Protein AF-A0A937VDJ0-F1 (afdb_monomer_lite)

pLDDT: mean 88.76, std 7.18, range [51.09, 95.56]

Secondary structure (DSSP, 8-state):
--HHHHHHHHHHHHHHHHHHHHTSHHHHHHHHHHHHHHHHTS--TT-S--SS-BTTBPPPSSHHHHHHHHHHHHHHHHHHHHHHHHTTHHHHHHHTSHHHHHHTSS--HHHHHHHHH-

Sequence (118 aa):
MDIRLNLHTIYHLVRADFLERVRRYSFLITIGVTVFAAYSFVPPADALYATMDLGGYRGVYNSAWIGATVALVTTLFLALAGFYLVKNAVERDLQTGVGQIIATTPLRKPLYTLGKAL

Foldseek 3Di:
DPPVVLVVVLVVLLVVLVVVLCPDPLNVVLLVVLQVQLVVQQDDPPDPDHSDDDPNDDDDPDPVSSVVSSVVSSVVSCVVSVCVSLVCSPVVCVVVVVVVVVVPDPDDPVSNVSSSVD

Radius of gyration: 20.75 Å; chains: 1; bounding box: 40×27×66 Å

Structure (mmCIF, N/CA/C/O backbone):
data_AF-A0A937VDJ0-F1
#
_entry.id   AF-A0A937VDJ0-F1
#
loop_
_atom_site.group_PDB
_atom_site.id
_atom_site.type_symbol
_atom_site.label_atom_id
_atom_site.label_alt_id
_atom_site.label_comp_id
_atom_site.label_asym_id
_atom_site.label_entity_id
_atom_site.label_seq_id
_atom_site.pdbx_PDB_ins_code
_atom_site.Cartn_x
_atom_site.Cartn_y
_atom_site.Cartn_z
_atom_site.occupancy
_atom_site.B_iso_or_equiv
_atom_site.auth_seq_id
_atom_site.auth_comp_id
_atom_site.auth_asym_id
_atom_site.auth_atom_id
_atom_site.pdbx_PDB_model_num
ATOM 1 N N . MET A 1 1 ? -0.733 -2.292 36.160 1.00 51.09 1 MET A N 1
ATOM 2 C CA . MET A 1 1 ? -0.824 -3.672 35.643 1.00 51.09 1 MET A CA 1
ATOM 3 C C . MET A 1 1 ? -0.864 -3.708 34.104 1.00 51.09 1 MET A C 1
ATOM 5 O O . MET A 1 1 ? -1.142 -4.755 33.542 1.00 51.09 1 MET A O 1
ATOM 9 N N . ASP A 1 2 ? -0.542 -2.622 33.374 1.00 61.56 2 ASP A N 1
ATOM 10 C CA . ASP A 1 2 ? -1.319 -2.393 32.135 1.00 61.56 2 ASP A CA 1
ATOM 11 C C . ASP A 1 2 ? -0.536 -2.217 30.826 1.00 61.56 2 ASP A C 1
ATOM 13 O O . ASP A 1 2 ? -1.120 -2.365 29.760 1.00 61.56 2 ASP A O 1
ATOM 17 N N . ILE A 1 3 ? 0.777 -1.962 30.833 1.00 60.62 3 ILE A N 1
ATOM 18 C CA . ILE A 1 3 ? 1.514 -1.731 29.568 1.00 60.62 3 ILE A CA 1
ATOM 19 C C . ILE A 1 3 ? 1.682 -3.029 28.764 1.00 60.62 3 ILE A C 1
ATOM 21 O O . ILE A 1 3 ? 1.479 -3.040 27.550 1.00 60.62 3 ILE A O 1
ATOM 25 N N . ARG A 1 4 ? 2.007 -4.144 29.434 1.00 62.00 4 ARG A N 1
ATOM 26 C CA . ARG A 1 4 ? 2.161 -5.448 28.765 1.00 62.00 4 ARG A CA 1
ATOM 27 C C . ARG A 1 4 ? 0.830 -5.999 28.247 1.00 62.00 4 ARG A C 1
ATOM 29 O O . ARG A 1 4 ? 0.809 -6.546 27.148 1.00 62.00 4 ARG A O 1
ATOM 36 N N . LEU A 1 5 ? -0.267 -5.799 28.987 1.00 62.56 5 LEU A N 1
ATOM 37 C CA . LEU A 1 5 ? -1.615 -6.144 28.519 1.00 62.56 5 LEU A CA 1
ATOM 38 C C . LEU A 1 5 ? -1.995 -5.323 27.279 1.00 62.56 5 LEU A C 1
ATOM 40 O O . LEU A 1 5 ? -2.488 -5.882 26.304 1.00 62.56 5 LEU A O 1
ATOM 44 N N . ASN A 1 6 ? -1.699 -4.020 27.275 1.00 76.50 6 ASN A N 1
ATOM 45 C CA . ASN A 1 6 ? -2.002 -3.151 26.138 1.00 76.50 6 ASN A CA 1
ATOM 46 C C . ASN A 1 6 ? -1.258 -3.565 24.862 1.00 76.50 6 ASN A C 1
ATOM 48 O O . ASN A 1 6 ? -1.859 -3.556 23.791 1.00 76.50 6 ASN A O 1
ATOM 52 N N . LEU A 1 7 ? 0.016 -3.966 24.957 1.00 83.88 7 LEU A N 1
ATOM 53 C CA . LEU A 1 7 ? 0.789 -4.389 23.784 1.00 83.88 7 LEU A CA 1
ATOM 54 C C . LEU A 1 7 ? 0.259 -5.699 23.187 1.00 83.88 7 LEU A C 1
ATOM 56 O O . LEU A 1 7 ? 0.159 -5.826 21.969 1.00 83.88 7 LEU A O 1
ATOM 60 N N . HIS A 1 8 ? -0.126 -6.647 24.043 1.00 87.75 8 HIS A N 1
ATOM 61 C CA . HIS A 1 8 ? -0.751 -7.895 23.616 1.00 87.75 8 HIS A CA 1
ATOM 62 C C . HIS A 1 8 ? -2.09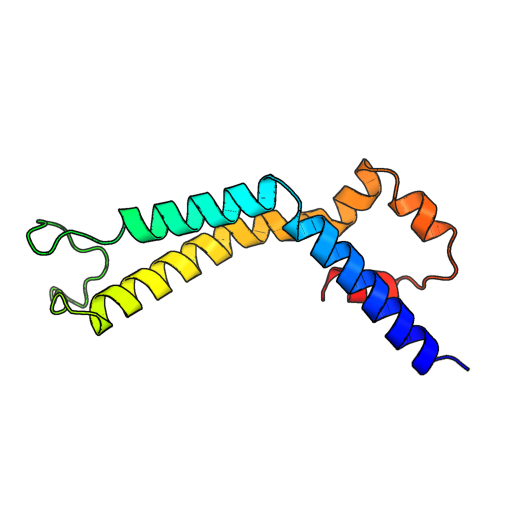2 -7.638 22.910 1.00 87.75 8 HIS A C 1
ATOM 64 O O . HIS A 1 8 ? -2.319 -8.139 21.809 1.00 87.75 8 HIS A O 1
ATOM 70 N N . THR A 1 9 ? -2.945 -6.789 23.489 1.00 86.88 9 THR A N 1
ATOM 71 C CA . THR A 1 9 ? -4.230 -6.406 22.888 1.00 86.88 9 THR A CA 1
ATOM 72 C C . THR A 1 9 ? -4.045 -5.690 21.550 1.00 86.88 9 THR A C 1
ATOM 74 O O . THR A 1 9 ? -4.721 -6.043 20.586 1.00 86.88 9 THR A O 1
ATOM 77 N N . ILE A 1 10 ? -3.109 -4.735 21.450 1.00 89.06 10 ILE A N 1
ATOM 78 C CA . ILE A 1 10 ? -2.784 -4.063 20.179 1.00 89.06 10 ILE A CA 1
ATOM 79 C C . ILE A 1 10 ? -2.321 -5.086 19.145 1.00 89.06 10 ILE A C 1
ATOM 81 O O . ILE A 1 10 ? -2.817 -5.075 18.024 1.00 89.06 10 ILE A O 1
ATOM 85 N N . TYR A 1 11 ? -1.408 -5.988 19.510 1.00 91.44 11 TYR A N 1
ATOM 86 C CA . TYR A 1 11 ? -0.902 -7.001 18.587 1.00 91.44 11 TYR A CA 1
ATOM 87 C C . TYR A 1 11 ? -2.032 -7.863 18.014 1.00 91.44 11 TYR A C 1
ATOM 89 O O . TYR A 1 11 ? -2.099 -8.074 16.804 1.00 91.44 11 TYR A O 1
ATOM 97 N N . HIS A 1 12 ? -2.948 -8.330 18.864 1.00 91.00 12 HIS A N 1
ATOM 98 C CA . HIS A 1 12 ? -4.085 -9.127 18.414 1.00 91.00 12 HIS A CA 1
ATOM 99 C C . HIS A 1 12 ? -5.074 -8.326 17.566 1.00 91.00 12 HIS A C 1
ATOM 101 O O . HIS A 1 12 ? -5.582 -8.868 16.585 1.00 91.00 12 HIS A O 1
ATOM 107 N N . LEU A 1 13 ? -5.299 -7.051 17.895 1.00 90.19 13 LEU A N 1
ATOM 108 C CA . LEU A 1 13 ? -6.151 -6.151 17.121 1.00 90.19 13 LEU A CA 1
ATOM 109 C C . LEU A 1 13 ? -5.575 -5.908 15.716 1.00 90.19 13 LEU A C 1
ATOM 111 O O . LEU A 1 13 ? -6.267 -6.143 14.728 1.00 90.19 13 LEU A O 1
ATOM 115 N N . VAL A 1 14 ? -4.292 -5.541 15.626 1.00 92.00 14 VAL A N 1
ATOM 116 C CA . VAL A 1 14 ? -3.576 -5.315 14.357 1.00 92.00 14 VAL A CA 1
ATOM 117 C C . VAL A 1 14 ? -3.532 -6.597 13.529 1.00 92.00 14 VAL A C 1
ATOM 119 O O . VAL A 1 14 ? -3.843 -6.596 12.341 1.00 92.00 14 VAL A O 1
ATOM 122 N N . ARG A 1 15 ? -3.202 -7.736 14.151 1.00 93.94 15 ARG A N 1
ATOM 123 C CA . ARG A 1 15 ? -3.159 -9.032 13.460 1.00 93.94 15 ARG A CA 1
ATOM 124 C C . ARG A 1 15 ? -4.527 -9.431 12.910 1.00 93.94 15 ARG A C 1
ATOM 126 O O . ARG A 1 15 ? -4.592 -9.980 11.810 1.00 93.94 15 ARG A O 1
ATOM 133 N N . ALA A 1 16 ? -5.600 -9.196 13.663 1.00 91.31 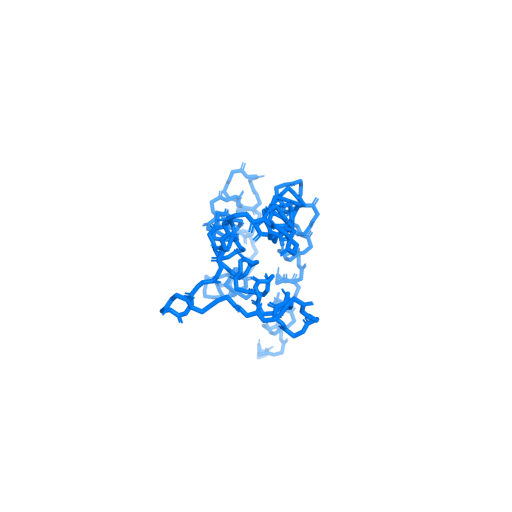16 ALA A N 1
ATOM 134 C CA . ALA A 1 16 ? -6.956 -9.479 13.210 1.00 91.31 16 ALA A CA 1
ATOM 135 C C . ALA A 1 16 ? -7.344 -8.585 12.024 1.00 91.31 16 ALA A C 1
ATOM 137 O O . ALA A 1 16 ? -7.763 -9.124 11.002 1.00 91.31 16 ALA A O 1
ATOM 138 N N . ASP A 1 17 ? -7.126 -7.267 12.114 1.00 90.38 17 ASP A N 1
ATOM 139 C CA . ASP A 1 17 ? -7.426 -6.331 11.018 1.00 90.38 17 ASP A CA 1
ATOM 140 C C . ASP A 1 17 ? -6.612 -6.661 9.758 1.00 90.38 17 ASP A C 1
ATOM 142 O O . ASP A 1 17 ? -7.166 -6.744 8.661 1.00 90.38 17 ASP A O 1
ATOM 146 N N . PHE A 1 18 ? -5.318 -6.963 9.913 1.00 91.50 18 PHE A N 1
ATOM 147 C CA . PHE A 1 18 ? -4.449 -7.378 8.813 1.00 91.50 18 PHE A CA 1
ATOM 148 C C . PHE A 1 18 ? -4.970 -8.637 8.108 1.00 91.50 18 PHE A C 1
ATOM 150 O O . PHE A 1 18 ? -5.110 -8.653 6.884 1.00 91.50 18 PHE A O 1
ATOM 157 N N . LEU A 1 19 ? -5.300 -9.690 8.864 1.00 93.00 19 LEU A N 1
ATOM 158 C CA . LEU A 1 19 ? -5.841 -10.928 8.297 1.00 93.00 19 LEU A CA 1
ATOM 159 C C . LEU A 1 19 ? -7.196 -10.702 7.626 1.00 93.00 19 LEU A C 1
ATOM 161 O O . LEU A 1 19 ? -7.445 -11.243 6.548 1.00 93.00 19 LEU A O 1
ATOM 165 N N . GLU A 1 20 ? -8.061 -9.898 8.239 1.00 91.19 20 GLU A N 1
ATOM 166 C CA . GLU A 1 20 ? -9.354 -9.540 7.671 1.00 91.19 20 GLU A CA 1
ATOM 167 C C . GLU A 1 20 ? -9.181 -8.749 6.370 1.00 91.19 20 GLU A C 1
ATOM 169 O O . GLU A 1 20 ? -9.964 -8.901 5.440 1.00 91.19 20 GLU A O 1
ATOM 174 N N . ARG A 1 21 ? -8.151 -7.909 6.268 1.00 89.81 21 ARG A N 1
ATOM 175 C CA . ARG A 1 21 ? -7.848 -7.098 5.088 1.00 89.81 21 ARG A CA 1
ATOM 176 C C . ARG A 1 21 ? -7.272 -7.935 3.946 1.00 89.81 21 ARG A C 1
ATOM 178 O O . ARG A 1 21 ? -7.802 -7.866 2.841 1.00 89.81 21 ARG A O 1
ATOM 185 N N . VAL A 1 22 ? -6.253 -8.754 4.211 1.00 92.31 22 VAL A N 1
ATOM 186 C CA . VAL A 1 22 ? -5.561 -9.576 3.195 1.00 92.31 22 VAL A CA 1
ATOM 187 C C . VAL A 1 22 ? -6.467 -10.664 2.608 1.00 92.31 22 VAL A C 1
ATOM 189 O O . VAL A 1 22 ? -6.318 -11.029 1.445 1.00 92.31 22 VAL A O 1
ATOM 192 N N . ARG A 1 23 ? -7.443 -11.166 3.375 1.00 93.00 23 ARG A N 1
ATOM 193 C CA . ARG A 1 23 ? -8.381 -12.209 2.917 1.00 93.00 23 ARG A CA 1
ATOM 194 C C . ARG A 1 23 ? -9.551 -11.689 2.081 1.00 93.00 23 ARG A C 1
ATOM 196 O O . ARG A 1 23 ? -10.345 -12.489 1.594 1.00 93.00 23 ARG A O 1
ATOM 203 N N . ARG A 1 24 ? -9.700 -10.375 1.915 1.00 90.25 24 ARG A N 1
ATOM 204 C CA . ARG A 1 24 ? -10.793 -9.814 1.111 1.00 90.25 24 ARG A CA 1
ATOM 205 C C . ARG A 1 24 ? -10.480 -9.873 -0.370 1.00 90.25 24 ARG A C 1
ATOM 207 O O . ARG A 1 24 ? -9.383 -9.523 -0.799 1.00 90.25 24 ARG A O 1
ATOM 214 N N . TYR A 1 25 ? -11.522 -10.126 -1.157 1.00 92.25 25 TYR A N 1
ATOM 215 C CA . TYR A 1 25 ? -11.466 -9.969 -2.607 1.00 92.25 25 TYR A CA 1
ATOM 216 C C . TYR A 1 25 ? -11.011 -8.574 -3.024 1.00 92.25 25 TYR A C 1
ATOM 218 O O . TYR A 1 25 ? -10.205 -8.469 -3.934 1.00 92.25 25 TYR A O 1
ATOM 226 N N . SER A 1 26 ? -11.435 -7.512 -2.329 1.00 90.69 26 SER A N 1
ATOM 227 C CA . SER A 1 26 ? -10.978 -6.152 -2.640 1.00 90.69 26 SER A CA 1
ATOM 228 C C . SER A 1 26 ? -9.456 -6.014 -2.562 1.00 90.69 26 SER A C 1
ATOM 230 O O . SER A 1 26 ? -8.877 -5.347 -3.406 1.00 90.69 26 SER A O 1
ATOM 232 N N . PHE A 1 27 ? -8.800 -6.669 -1.596 1.00 92.44 27 PHE A N 1
ATOM 233 C CA . PHE A 1 27 ? -7.341 -6.643 -1.486 1.00 92.44 27 PHE A CA 1
ATOM 234 C C . PHE A 1 27 ? -6.680 -7.370 -2.654 1.00 92.44 27 PHE A C 1
ATOM 236 O O . PHE A 1 27 ? -5.798 -6.812 -3.302 1.00 92.44 27 PHE A O 1
ATOM 243 N N . LEU A 1 28 ? -7.155 -8.575 -2.974 1.00 93.19 28 LEU A N 1
ATOM 244 C CA . LEU A 1 28 ? -6.643 -9.349 -4.106 1.00 93.19 28 LEU A CA 1
ATOM 245 C C . LEU A 1 28 ? -6.865 -8.633 -5.444 1.00 93.19 28 LEU A C 1
ATOM 247 O O . LEU A 1 28 ? -5.958 -8.591 -6.268 1.00 93.19 28 LEU A O 1
ATOM 251 N N . ILE A 1 29 ? -8.038 -8.024 -5.636 1.00 93.38 29 ILE A N 1
ATOM 252 C CA . ILE A 1 29 ? -8.368 -7.225 -6.820 1.00 93.38 29 ILE A CA 1
ATOM 253 C C . ILE A 1 29 ? -7.433 -6.021 -6.913 1.00 93.38 29 ILE A C 1
ATOM 255 O O . ILE A 1 29 ? -6.869 -5.790 -7.975 1.00 93.38 29 ILE A O 1
ATOM 259 N N . THR A 1 30 ? -7.219 -5.280 -5.821 1.00 92.88 30 THR A N 1
ATOM 260 C CA . THR A 1 30 ? -6.287 -4.145 -5.809 1.00 92.88 30 THR A CA 1
ATOM 261 C C . THR A 1 30 ? -4.882 -4.576 -6.218 1.00 92.88 30 THR A C 1
ATOM 263 O O . THR A 1 30 ? -4.323 -3.984 -7.135 1.00 92.88 30 THR A O 1
ATOM 266 N N . ILE A 1 31 ? -4.336 -5.630 -5.605 1.00 93.69 31 ILE A N 1
ATOM 267 C CA . ILE A 1 31 ? -3.008 -6.143 -5.965 1.00 93.69 31 ILE A CA 1
ATOM 268 C C . ILE A 1 31 ? -2.970 -6.594 -7.430 1.00 93.69 31 ILE A C 1
ATOM 270 O O . ILE A 1 31 ? -2.051 -6.222 -8.155 1.00 93.69 31 ILE A O 1
ATOM 274 N N . GLY A 1 32 ? -3.978 -7.338 -7.889 1.00 94.25 32 GLY A N 1
ATOM 275 C CA . GLY A 1 32 ? -4.066 -7.808 -9.271 1.00 94.25 32 GLY A CA 1
ATOM 276 C C . GLY A 1 32 ? -4.110 -6.663 -10.283 1.00 94.25 32 GLY A C 1
ATOM 277 O O . GLY A 1 32 ? -3.349 -6.672 -11.247 1.00 94.25 32 GLY A O 1
ATOM 278 N N . VAL A 1 33 ? -4.937 -5.644 -10.037 1.00 93.69 33 VAL A N 1
ATOM 279 C CA . VAL A 1 33 ? -5.034 -4.443 -10.880 1.00 93.69 33 VAL A CA 1
ATOM 280 C C . VAL A 1 33 ? -3.717 -3.672 -10.884 1.00 93.69 33 VAL A C 1
ATOM 282 O O . VAL A 1 33 ? -3.265 -3.263 -11.948 1.00 93.69 33 VAL A O 1
ATOM 285 N N . THR A 1 34 ? -3.069 -3.500 -9.730 1.00 94.19 34 THR A N 1
ATOM 286 C CA . THR A 1 34 ? -1.772 -2.816 -9.646 1.00 94.19 34 THR A CA 1
ATOM 287 C C . THR A 1 34 ? -0.690 -3.560 -10.428 1.00 94.19 34 THR A C 1
ATOM 289 O O . THR A 1 34 ? 0.048 -2.929 -11.181 1.00 94.19 34 THR A O 1
ATOM 292 N N . VAL A 1 35 ? -0.600 -4.887 -10.295 1.00 94.12 35 VAL A N 1
ATOM 293 C CA . VAL A 1 35 ? 0.375 -5.705 -11.037 1.00 94.12 35 VAL A CA 1
ATOM 294 C C . VAL A 1 35 ? 0.087 -5.669 -12.537 1.00 94.12 35 VAL A C 1
ATOM 296 O O . VAL A 1 35 ? 1.004 -5.485 -13.335 1.00 94.12 35 VAL A O 1
ATOM 299 N N . PHE A 1 36 ? -1.182 -5.789 -12.927 1.00 94.88 36 PHE A N 1
ATOM 300 C CA . PHE A 1 36 ? -1.598 -5.698 -14.324 1.00 94.88 36 PHE A CA 1
ATOM 301 C C . PHE A 1 36 ? -1.269 -4.329 -14.932 1.00 94.88 36 PHE A C 1
ATOM 303 O O . PHE A 1 36 ? -0.750 -4.258 -16.047 1.00 94.88 36 PHE A O 1
ATOM 310 N N . ALA A 1 37 ? -1.516 -3.245 -14.193 1.00 93.44 37 ALA A N 1
ATOM 311 C CA . ALA A 1 37 ? -1.146 -1.899 -14.607 1.00 93.44 37 ALA A CA 1
ATOM 312 C C . ALA A 1 37 ? 0.377 -1.769 -14.739 1.00 93.44 37 ALA A C 1
ATOM 314 O O . ALA A 1 37 ? 0.862 -1.346 -15.781 1.00 93.44 37 ALA A O 1
ATOM 315 N N . ALA A 1 38 ? 1.149 -2.213 -13.745 1.00 92.69 38 ALA A N 1
ATOM 316 C CA . ALA A 1 38 ? 2.607 -2.183 -13.817 1.00 92.69 38 ALA A CA 1
ATOM 317 C C . ALA A 1 38 ? 3.151 -2.922 -15.045 1.00 92.69 38 ALA A C 1
ATOM 319 O O . ALA A 1 38 ? 4.002 -2.381 -15.742 1.00 92.69 38 ALA A O 1
ATOM 320 N N . TYR A 1 39 ? 2.614 -4.103 -15.352 1.00 92.19 39 TYR A N 1
ATOM 321 C CA . TYR A 1 39 ? 2.982 -4.861 -16.546 1.00 92.19 39 TYR A CA 1
ATOM 322 C C . TYR A 1 39 ? 2.592 -4.144 -17.848 1.00 92.19 39 TYR A C 1
ATOM 324 O O . TYR A 1 39 ? 3.422 -4.000 -18.741 1.00 92.19 39 TYR A O 1
ATOM 332 N N . SER A 1 40 ? 1.357 -3.642 -17.946 1.00 92.56 40 SER A N 1
ATOM 333 C CA . SER A 1 40 ? 0.838 -2.986 -19.161 1.00 92.56 40 SER A CA 1
ATOM 334 C C . SER A 1 40 ? 1.598 -1.704 -19.517 1.00 92.56 40 SER A C 1
ATOM 336 O O . SER A 1 40 ? 1.674 -1.314 -20.679 1.00 92.56 40 SER A O 1
ATOM 338 N N . PHE A 1 41 ? 2.165 -1.046 -18.507 1.00 91.44 41 PHE A N 1
ATOM 339 C CA . PHE A 1 41 ? 2.961 0.167 -18.652 1.00 91.44 41 PHE A CA 1
ATOM 340 C C . PHE A 1 41 ? 4.454 -0.120 -18.880 1.00 91.44 41 PHE A C 1
ATOM 342 O O . PHE A 1 41 ? 5.234 0.824 -18.952 1.00 91.44 41 PHE A O 1
ATOM 349 N N . VAL A 1 42 ? 4.897 -1.372 -19.027 1.00 92.00 42 VAL A N 1
ATOM 350 C CA . VAL A 1 42 ? 6.253 -1.671 -19.516 1.00 92.00 42 VAL A CA 1
ATOM 351 C C . VAL A 1 42 ? 6.200 -1.794 -21.042 1.00 92.00 42 VAL A C 1
ATOM 353 O O . VAL A 1 42 ? 5.644 -2.766 -21.553 1.00 92.00 42 VAL A O 1
ATOM 356 N N . PRO A 1 43 ? 6.753 -0.829 -21.800 1.00 88.12 43 PRO A N 1
ATOM 357 C CA 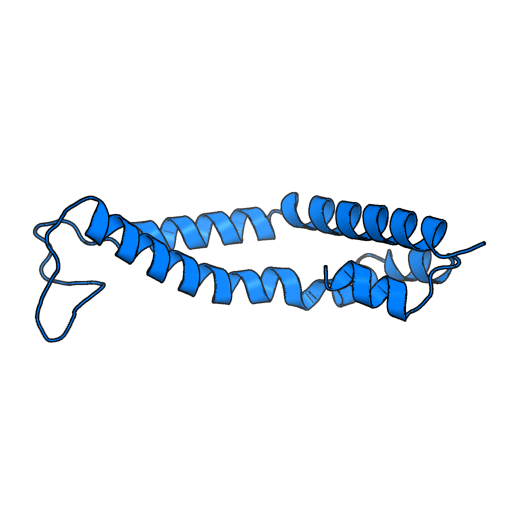. PRO A 1 43 ? 6.728 -0.888 -23.253 1.00 88.12 43 PRO A CA 1
ATOM 358 C C . PRO A 1 43 ? 7.720 -1.942 -23.769 1.00 88.12 43 PRO A C 1
ATOM 360 O O . PRO A 1 43 ? 8.836 -2.011 -23.250 1.00 88.12 43 PRO A O 1
ATOM 363 N N . PRO A 1 44 ? 7.383 -2.695 -24.831 1.00 86.19 44 PRO A N 1
ATOM 364 C CA . PRO A 1 44 ? 8.348 -3.496 -25.584 1.00 86.19 44 PRO A CA 1
ATOM 365 C C . PRO A 1 44 ? 9.556 -2.674 -26.058 1.00 86.19 44 PRO A C 1
ATOM 367 O O . PRO A 1 44 ? 9.457 -1.457 -26.249 1.00 86.19 44 PRO A O 1
ATOM 370 N N . ALA A 1 45 ? 10.703 -3.327 -26.269 1.00 85.06 45 ALA A N 1
ATOM 371 C CA . ALA A 1 45 ? 11.955 -2.657 -26.642 1.00 85.06 45 ALA A CA 1
ATOM 372 C C . ALA A 1 45 ? 11.848 -1.839 -27.947 1.00 85.06 45 ALA A C 1
ATOM 374 O O . ALA A 1 45 ? 12.500 -0.808 -28.081 1.00 85.06 45 ALA A O 1
ATOM 375 N N . ASP A 1 46 ? 10.992 -2.273 -28.867 1.00 85.94 46 ASP A N 1
ATOM 376 C CA . ASP A 1 46 ? 10.718 -1.692 -30.184 1.00 85.94 46 ASP A CA 1
ATOM 377 C C . ASP A 1 46 ? 9.524 -0.717 -30.206 1.00 85.94 46 ASP A C 1
ATOM 379 O O . ASP A 1 46 ? 9.209 -0.142 -31.246 1.00 85.94 46 ASP A O 1
ATOM 383 N N . ALA A 1 47 ? 8.857 -0.495 -29.070 1.00 85.75 47 ALA A N 1
ATOM 384 C CA . ALA A 1 47 ? 7.686 0.376 -29.003 1.00 85.75 47 ALA A CA 1
ATOM 385 C C . ALA A 1 47 ? 8.019 1.839 -29.350 1.00 85.75 47 ALA A C 1
ATOM 387 O O . ALA A 1 47 ? 9.043 2.369 -28.922 1.00 85.75 47 ALA A O 1
ATOM 388 N N . LEU A 1 48 ? 7.099 2.525 -30.038 1.00 83.06 48 LEU A N 1
ATOM 389 C CA . LEU A 1 48 ? 7.220 3.947 -30.409 1.00 83.06 48 LEU A CA 1
ATOM 390 C C . LEU A 1 48 ? 6.898 4.924 -29.263 1.00 83.06 48 LEU A C 1
ATOM 392 O O . LEU A 1 48 ? 6.953 6.136 -29.450 1.00 83.06 48 LEU A O 1
ATOM 396 N N . TYR A 1 49 ? 6.546 4.410 -28.085 1.00 82.19 49 TYR A N 1
ATOM 397 C CA . TYR A 1 49 ? 6.247 5.196 -26.892 1.00 82.19 49 TYR A CA 1
ATOM 398 C C . TYR A 1 49 ? 7.145 4.772 -25.727 1.00 82.19 49 TYR A C 1
ATOM 400 O O . TYR A 1 49 ? 7.638 3.641 -25.670 1.00 82.19 49 TYR A O 1
ATOM 408 N N . ALA A 1 50 ? 7.342 5.686 -24.780 1.00 85.44 50 ALA A N 1
ATOM 409 C CA . ALA A 1 50 ? 8.080 5.438 -23.553 1.00 85.44 50 ALA A CA 1
ATOM 410 C C . ALA A 1 50 ? 7.211 5.802 -22.348 1.00 85.44 50 ALA A C 1
ATOM 412 O O . ALA A 1 50 ? 6.633 6.882 -22.290 1.00 85.44 50 ALA A O 1
ATOM 413 N N . THR A 1 51 ? 7.138 4.896 -21.377 1.00 87.62 51 THR A N 1
ATOM 414 C CA . THR A 1 51 ? 6.460 5.154 -20.096 1.00 87.62 51 THR A CA 1
ATOM 415 C C . THR A 1 51 ? 7.269 6.088 -19.207 1.00 87.62 51 THR A C 1
ATOM 417 O O . THR A 1 51 ? 6.712 6.878 -18.452 1.00 87.62 51 THR A O 1
ATOM 420 N N . MET A 1 52 ? 8.593 5.991 -19.300 1.00 85.50 52 MET A N 1
ATOM 421 C CA . MET A 1 52 ? 9.533 6.847 -18.603 1.00 85.50 52 MET A CA 1
ATOM 422 C C . MET A 1 52 ? 10.452 7.478 -19.641 1.00 85.50 52 MET A C 1
ATOM 424 O O . MET A 1 52 ? 11.155 6.766 -20.359 1.00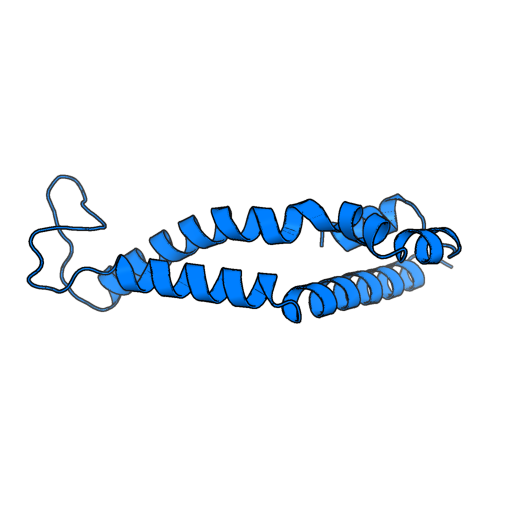 85.50 52 MET A O 1
ATOM 428 N N . ASP A 1 53 ? 10.418 8.803 -19.713 1.00 86.62 53 ASP A N 1
ATOM 429 C CA . ASP A 1 53 ? 11.285 9.610 -20.562 1.00 86.62 53 ASP A CA 1
ATOM 430 C C . ASP A 1 53 ? 11.965 10.674 -19.702 1.00 86.62 53 ASP A C 1
ATOM 432 O O . ASP A 1 53 ? 11.322 11.340 -18.887 1.00 86.62 53 ASP A O 1
ATOM 436 N N . LEU A 1 54 ? 13.279 10.806 -19.856 1.00 85.12 54 LEU A N 1
ATOM 437 C CA . LEU A 1 54 ? 14.089 11.771 -19.123 1.00 85.12 54 LEU A CA 1
ATOM 438 C C . LEU A 1 54 ? 14.668 12.774 -20.115 1.00 85.12 54 LEU A C 1
ATOM 440 O O . LEU A 1 54 ? 15.826 12.679 -20.510 1.00 85.12 54 LEU A O 1
ATOM 444 N N . GLY A 1 55 ? 13.840 13.732 -20.533 1.00 83.00 55 GLY A N 1
ATOM 445 C CA . GLY A 1 55 ? 14.260 14.797 -21.446 1.00 83.00 55 GLY A CA 1
ATOM 446 C C . GLY A 1 55 ? 14.580 14.301 -22.859 1.00 83.00 55 GLY A C 1
ATOM 447 O O . GLY A 1 55 ? 15.575 14.732 -23.435 1.00 83.00 55 GLY A O 1
ATOM 448 N N . GLY A 1 56 ? 13.771 13.386 -23.401 1.00 80.69 56 GLY A N 1
ATOM 449 C CA . GLY A 1 56 ? 13.966 12.771 -24.718 1.00 80.69 56 GLY A CA 1
ATOM 450 C C . GLY A 1 56 ? 14.867 11.533 -24.714 1.00 80.69 56 GLY A C 1
ATOM 451 O O . GLY A 1 56 ? 15.048 10.906 -25.761 1.00 80.69 56 GLY A O 1
ATOM 452 N N . TYR A 1 57 ? 15.434 11.165 -23.561 1.00 78.88 57 TYR A N 1
ATOM 453 C CA . TYR A 1 57 ? 16.234 9.957 -23.405 1.00 78.88 57 TYR A CA 1
ATOM 454 C C . TYR A 1 57 ? 15.396 8.803 -22.858 1.00 78.88 57 TYR A C 1
ATOM 456 O O . TYR A 1 57 ? 15.009 8.771 -21.684 1.00 78.88 57 TYR A O 1
ATOM 464 N N . ARG A 1 58 ? 15.224 7.784 -23.702 1.00 81.56 58 ARG A N 1
ATOM 465 C CA . ARG A 1 58 ? 14.742 6.469 -23.287 1.00 81.56 58 ARG A CA 1
ATOM 466 C C . ARG A 1 58 ? 15.907 5.655 -22.729 1.00 81.56 58 ARG A C 1
ATOM 468 O O . ARG A 1 58 ? 16.945 5.522 -23.376 1.00 81.56 58 ARG A O 1
ATOM 475 N N . GLY A 1 59 ? 15.736 5.092 -21.537 1.00 83.00 59 GLY A N 1
ATOM 476 C CA . GLY A 1 59 ? 16.754 4.226 -20.955 1.00 83.00 59 GLY A CA 1
ATOM 477 C C . GLY A 1 59 ? 16.937 2.919 -21.728 1.00 83.00 59 GLY A C 1
ATOM 478 O O . GLY A 1 59 ? 16.039 2.439 -22.423 1.00 83.00 59 GLY A O 1
ATOM 479 N N . VAL A 1 60 ? 18.132 2.342 -21.596 1.00 87.81 60 VAL A N 1
ATOM 480 C CA . VAL A 1 60 ? 18.498 1.069 -22.227 1.00 87.81 60 VAL A CA 1
ATOM 481 C C . VAL A 1 60 ? 17.598 -0.038 -21.688 1.00 87.81 60 VAL A C 1
ATOM 483 O O . VAL A 1 60 ? 17.438 -0.159 -20.476 1.00 87.81 60 VAL A O 1
ATOM 486 N N . TYR A 1 61 ? 17.042 -0.865 -22.579 1.00 89.69 61 TYR A N 1
ATOM 487 C CA . TYR A 1 61 ? 16.129 -1.955 -22.228 1.00 89.69 61 TYR A CA 1
ATOM 488 C C . TYR A 1 61 ? 16.859 -3.104 -21.510 1.00 89.69 61 TYR A C 1
ATOM 490 O O . TYR A 1 61 ? 17.146 -4.156 -22.076 1.00 89.69 61 TYR A O 1
ATOM 498 N N . ASN A 1 62 ? 17.205 -2.871 -20.248 1.00 91.69 62 ASN A N 1
ATOM 499 C CA . ASN A 1 62 ? 17.870 -3.805 -19.354 1.00 91.69 62 ASN A CA 1
ATOM 500 C C . ASN A 1 62 ? 17.061 -3.974 -18.058 1.00 91.69 62 ASN A C 1
ATOM 502 O O . ASN A 1 62 ? 16.072 -3.277 -17.812 1.00 91.69 62 ASN A O 1
ATOM 506 N N . SER A 1 63 ? 17.484 -4.910 -17.210 1.00 92.62 63 SER A N 1
ATOM 507 C CA . SER A 1 63 ? 16.791 -5.213 -15.953 1.00 92.62 63 SER A CA 1
ATOM 508 C C . SER A 1 63 ? 16.743 -4.025 -14.989 1.00 92.62 63 SER A C 1
ATOM 510 O O . SER A 1 63 ? 15.747 -3.864 -14.288 1.00 92.62 63 SER A O 1
ATOM 512 N N . ALA A 1 64 ? 17.772 -3.172 -14.976 1.00 93.12 64 ALA A N 1
ATOM 513 C CA . ALA A 1 64 ? 17.807 -1.984 -14.128 1.00 93.12 64 ALA A CA 1
ATOM 514 C C . ALA A 1 64 ? 16.723 -0.972 -14.531 1.00 93.12 64 ALA A C 1
ATOM 516 O O . ALA A 1 64 ? 15.970 -0.500 -13.680 1.00 93.12 64 ALA A O 1
ATOM 517 N N . TRP A 1 65 ? 16.594 -0.685 -15.829 1.00 91.25 65 TRP A N 1
ATOM 518 C CA . TRP A 1 65 ? 15.600 0.252 -16.350 1.00 91.25 65 TRP A CA 1
ATOM 519 C C . TRP A 1 65 ? 14.169 -0.271 -16.209 1.00 91.25 65 TRP A C 1
ATOM 521 O O . TRP A 1 65 ? 13.280 0.450 -15.749 1.00 91.25 65 TRP A O 1
ATOM 531 N N . ILE A 1 66 ? 13.944 -1.543 -16.557 1.00 92.88 66 ILE A N 1
ATOM 532 C CA . ILE A 1 66 ? 12.633 -2.185 -16.404 1.00 92.88 66 ILE A CA 1
ATOM 533 C C . ILE A 1 66 ? 12.251 -2.230 -14.923 1.00 92.88 66 ILE A C 1
ATOM 535 O O . ILE A 1 66 ? 11.132 -1.865 -14.574 1.00 92.88 66 ILE A O 1
ATOM 539 N N . GLY A 1 67 ? 13.185 -2.601 -14.043 1.00 93.44 67 GLY A N 1
ATOM 540 C CA . GLY A 1 67 ? 12.967 -2.628 -12.599 1.00 93.44 67 GLY A CA 1
ATOM 541 C C . GLY A 1 67 ? 12.576 -1.261 -12.040 1.00 93.44 67 GLY A C 1
ATOM 542 O O . GLY A 1 67 ? 11.595 -1.165 -11.306 1.00 93.44 67 GLY A O 1
ATOM 543 N N . ALA A 1 68 ? 13.279 -0.195 -12.435 1.00 93.00 68 ALA A N 1
ATOM 544 C CA . ALA A 1 68 ? 12.942 1.171 -12.033 1.00 93.00 68 ALA A CA 1
ATOM 545 C C . ALA A 1 68 ? 11.558 1.602 -12.545 1.00 93.00 68 ALA A C 1
ATOM 547 O O . ALA A 1 68 ? 10.754 2.134 -11.779 1.00 93.00 68 ALA A O 1
ATOM 548 N N . THR A 1 69 ? 11.250 1.312 -13.813 1.00 92.88 69 THR A N 1
ATOM 549 C CA . THR A 1 69 ? 9.945 1.623 -14.418 1.00 92.88 69 THR A CA 1
ATOM 550 C C . THR A 1 69 ? 8.817 0.906 -13.673 1.00 92.88 69 THR A C 1
ATOM 552 O O . THR A 1 69 ? 7.863 1.544 -13.230 1.00 92.88 69 THR A O 1
ATOM 555 N N . VAL A 1 70 ? 8.949 -0.407 -13.454 1.00 95.00 70 VAL A N 1
ATOM 556 C CA . VAL A 1 70 ? 7.967 -1.212 -12.713 1.00 95.00 70 VAL A CA 1
ATOM 557 C C . VAL A 1 70 ? 7.818 -0.708 -11.282 1.00 95.00 70 VAL A C 1
ATOM 559 O O . VAL A 1 70 ? 6.689 -0.583 -10.813 1.00 95.00 70 VAL A O 1
ATOM 562 N N . ALA A 1 71 ? 8.913 -0.388 -10.587 1.00 95.25 71 ALA A N 1
ATOM 563 C CA . ALA A 1 71 ? 8.864 0.117 -9.218 1.00 95.25 71 ALA A CA 1
ATOM 564 C C . ALA A 1 71 ? 8.082 1.434 -9.122 1.00 95.25 71 ALA A C 1
ATOM 566 O O . ALA A 1 71 ? 7.218 1.569 -8.254 1.00 95.25 71 ALA A O 1
ATOM 567 N N . LEU A 1 72 ? 8.328 2.379 -10.033 1.00 94.38 72 LEU A N 1
ATOM 568 C CA . LEU A 1 72 ? 7.631 3.666 -10.055 1.00 94.38 72 LEU A CA 1
ATOM 569 C C . LEU A 1 72 ? 6.150 3.511 -10.382 1.00 94.38 72 LEU A C 1
ATOM 571 O O . LEU A 1 72 ? 5.303 4.038 -9.661 1.00 94.38 72 LEU A O 1
ATOM 575 N N . VAL A 1 73 ? 5.833 2.743 -11.425 1.00 94.62 73 VAL A N 1
ATOM 576 C CA . VAL A 1 73 ? 4.448 2.502 -11.834 1.00 94.62 73 VAL A CA 1
ATOM 577 C C . VAL A 1 73 ? 3.685 1.767 -10.729 1.00 94.62 73 VAL A C 1
ATOM 579 O O . VAL A 1 73 ? 2.601 2.194 -10.334 1.00 94.62 73 VAL A O 1
ATOM 582 N N . THR A 1 74 ? 4.267 0.705 -10.166 1.00 95.56 74 THR A N 1
ATOM 583 C CA . THR A 1 74 ? 3.669 -0.051 -9.056 1.00 95.56 74 THR A CA 1
ATOM 584 C C . THR A 1 74 ? 3.435 0.849 -7.851 1.00 95.56 74 THR A C 1
ATOM 586 O O . THR A 1 74 ? 2.340 0.835 -7.302 1.00 95.56 74 THR A O 1
ATOM 589 N N . THR A 1 75 ? 4.419 1.661 -7.456 1.00 95.50 75 THR A N 1
ATOM 590 C CA . THR A 1 75 ? 4.288 2.574 -6.308 1.00 95.50 75 THR A CA 1
ATOM 591 C C . THR A 1 75 ? 3.157 3.575 -6.523 1.00 95.50 75 THR A C 1
ATOM 593 O O . THR A 1 75 ? 2.342 3.773 -5.625 1.00 95.50 75 THR A O 1
ATOM 596 N N . LEU A 1 76 ? 3.057 4.156 -7.722 1.00 94.31 76 LEU A N 1
ATOM 597 C CA . LEU A 1 76 ? 1.991 5.089 -8.080 1.00 94.31 76 LEU A CA 1
ATOM 598 C C . LEU A 1 76 ? 0.605 4.434 -7.983 1.00 94.31 76 LEU A C 1
ATOM 600 O O . LEU A 1 76 ? -0.273 4.931 -7.275 1.00 94.31 76 LEU A O 1
ATOM 604 N N . PHE A 1 77 ? 0.404 3.303 -8.663 1.00 93.88 77 PHE A N 1
ATOM 605 C CA . PHE A 1 77 ? -0.893 2.624 -8.673 1.00 93.88 77 PHE A CA 1
ATOM 606 C C . PHE A 1 77 ? -1.252 2.035 -7.309 1.00 93.88 77 PHE A C 1
ATOM 608 O O . PHE A 1 77 ? -2.415 2.093 -6.911 1.00 93.88 77 PHE A O 1
ATOM 615 N N . LEU A 1 78 ? -0.278 1.494 -6.575 1.00 93.38 78 LEU A N 1
ATOM 616 C CA . LEU A 1 78 ? -0.505 0.942 -5.244 1.00 93.38 78 LEU A CA 1
ATOM 617 C C . LEU A 1 78 ? -0.840 2.039 -4.235 1.00 93.38 78 LEU A C 1
ATOM 619 O O . LEU A 1 78 ? -1.702 1.820 -3.394 1.00 93.38 78 LEU A O 1
ATOM 623 N N . ALA A 1 79 ? -0.222 3.220 -4.320 1.00 93.25 79 ALA A N 1
ATOM 624 C CA . ALA A 1 79 ? -0.578 4.348 -3.463 1.00 93.25 79 ALA A CA 1
ATOM 625 C C . ALA A 1 79 ? -2.031 4.792 -3.701 1.00 93.25 79 ALA A C 1
ATOM 627 O O . ALA A 1 79 ? -2.798 4.953 -2.750 1.00 93.25 79 ALA A O 1
ATOM 628 N N . LEU A 1 80 ? -2.435 4.915 -4.970 1.00 91.38 80 LEU A N 1
ATOM 629 C CA . LEU A 1 80 ? -3.796 5.304 -5.345 1.00 91.38 80 LEU A CA 1
ATOM 630 C C . LEU A 1 80 ? -4.831 4.251 -4.936 1.00 91.38 80 LEU A C 1
ATOM 632 O O . LEU A 1 80 ? -5.805 4.565 -4.254 1.00 91.38 80 LEU A O 1
ATOM 636 N N . ALA A 1 81 ? -4.634 2.994 -5.332 1.00 90.81 81 ALA A N 1
ATOM 637 C CA . ALA A 1 81 ? -5.590 1.925 -5.060 1.00 90.81 81 ALA A CA 1
ATOM 638 C C . ALA A 1 81 ? -5.563 1.489 -3.584 1.00 90.81 81 ALA A C 1
ATOM 640 O O . ALA A 1 81 ? -6.609 1.241 -2.980 1.00 90.81 81 ALA A O 1
ATOM 641 N N . GLY A 1 82 ? -4.377 1.458 -2.977 1.00 89.88 82 GLY A N 1
ATOM 642 C CA . GLY A 1 82 ? -4.164 1.124 -1.571 1.00 89.88 82 GLY A CA 1
ATOM 643 C C . GLY A 1 82 ? -4.855 2.099 -0.623 1.00 89.88 82 GLY A C 1
ATOM 644 O O . GLY A 1 82 ? -5.396 1.666 0.392 1.00 89.88 82 GLY A O 1
ATOM 645 N N . PHE A 1 83 ? -4.963 3.383 -0.977 1.00 90.56 83 PHE A N 1
ATOM 646 C CA . PHE A 1 83 ? -5.745 4.342 -0.193 1.00 90.56 83 PHE A CA 1
ATOM 647 C C . PHE A 1 83 ? -7.196 3.877 0.020 1.00 90.56 83 PHE A C 1
ATOM 649 O O . PHE A 1 83 ? -7.688 3.860 1.149 1.00 90.56 83 PHE A O 1
ATOM 656 N N . TYR A 1 84 ? -7.875 3.420 -1.038 1.00 87.81 84 TYR A N 1
ATOM 657 C CA . TYR A 1 84 ? -9.261 2.936 -0.947 1.00 87.81 84 TYR A CA 1
ATOM 658 C C . TYR A 1 84 ? -9.402 1.655 -0.125 1.00 87.81 84 TYR A C 1
ATOM 660 O O . TYR A 1 84 ? -10.456 1.398 0.459 1.00 87.81 84 TYR A O 1
ATOM 668 N N . LEU A 1 85 ? -8.331 0.873 -0.052 1.00 88.25 85 LEU A N 1
ATOM 669 C CA . LEU A 1 85 ? -8.273 -0.357 0.718 1.00 88.25 85 LEU A CA 1
ATOM 670 C C . LEU A 1 85 ? -8.250 -0.071 2.228 1.00 88.25 85 LEU A C 1
ATOM 672 O O . LEU A 1 85 ? -8.904 -0.779 3.002 1.00 88.25 85 LEU A O 1
ATOM 676 N N . VAL A 1 86 ? -7.540 0.989 2.632 1.00 89.50 86 VAL A N 1
ATOM 677 C CA . VAL A 1 86 ? -7.335 1.361 4.041 1.00 89.50 86 VAL A CA 1
ATOM 678 C C . VAL A 1 86 ? -8.386 2.348 4.559 1.00 89.50 86 VAL A C 1
ATOM 680 O O . VAL A 1 86 ? -8.791 2.242 5.716 1.00 89.50 86 VAL A O 1
ATOM 683 N N . LYS A 1 87 ? -8.890 3.270 3.724 1.00 88.75 87 LYS A N 1
ATOM 684 C CA . LYS A 1 87 ? -9.715 4.410 4.177 1.00 88.75 87 LYS A CA 1
ATOM 685 C C . LYS A 1 87 ? -10.976 4.032 4.972 1.00 88.75 87 LYS A C 1
ATOM 687 O O . LYS A 1 87 ? -11.419 4.793 5.822 1.00 88.75 87 LYS A O 1
ATOM 692 N N . ASN A 1 88 ? -11.557 2.862 4.700 1.00 88.25 88 ASN A N 1
ATOM 693 C CA . ASN A 1 88 ? -12.845 2.441 5.259 1.00 88.25 88 ASN A CA 1
ATOM 694 C C . ASN A 1 88 ? -12.701 1.507 6.478 1.00 88.25 88 ASN A C 1
ATOM 696 O O . ASN A 1 88 ? -13.650 0.804 6.808 1.00 88.25 88 ASN A O 1
ATOM 700 N N . ALA A 1 89 ? -11.536 1.436 7.133 1.00 87.81 89 ALA A N 1
ATOM 701 C CA . ALA A 1 89 ? -11.290 0.450 8.194 1.00 87.81 89 ALA A CA 1
ATOM 702 C C . ALA A 1 89 ? -12.228 0.579 9.413 1.00 87.81 89 ALA A C 1
ATOM 704 O O . ALA A 1 89 ? -12.617 -0.440 9.977 1.00 87.81 89 ALA A O 1
ATOM 705 N N . VAL A 1 90 ? -12.605 1.806 9.798 1.00 90.44 90 VAL A N 1
ATOM 706 C CA . VAL A 1 90 ? -13.543 2.075 10.910 1.00 90.44 90 VAL A CA 1
ATOM 707 C C . VAL A 1 90 ? -14.998 1.975 10.451 1.00 90.44 90 VAL A C 1
ATOM 709 O O . VAL A 1 90 ? -15.800 1.303 11.089 1.00 90.44 90 VAL A O 1
ATOM 712 N N . GLU A 1 91 ? -15.327 2.592 9.312 1.00 91.44 91 GLU A N 1
ATOM 713 C CA . GLU A 1 91 ? -16.669 2.540 8.706 1.00 91.44 91 GLU A CA 1
ATOM 714 C C . GLU A 1 91 ? -17.145 1.099 8.515 1.00 91.44 91 GLU A C 1
ATOM 716 O O . GLU A 1 91 ? -18.296 0.743 8.741 1.00 91.44 91 GLU A O 1
ATOM 721 N N . ARG A 1 92 ? -16.219 0.226 8.146 1.00 88.56 92 ARG A N 1
ATOM 722 C CA . ARG A 1 92 ? -16.508 -1.180 7.962 1.00 88.56 92 ARG A CA 1
ATOM 723 C C . ARG A 1 92 ? -16.909 -1.888 9.252 1.00 88.56 92 ARG A C 1
ATOM 725 O O . ARG A 1 92 ? -17.824 -2.702 9.201 1.00 88.56 92 ARG A O 1
ATOM 732 N N . ASP A 1 93 ? -16.263 -1.594 10.379 1.00 91.50 93 ASP A N 1
ATOM 733 C CA . ASP A 1 93 ? -16.654 -2.177 11.668 1.00 91.50 93 ASP A CA 1
ATOM 734 C C . ASP A 1 93 ? -18.087 -1.767 12.036 1.00 91.50 93 ASP A C 1
ATOM 736 O O . ASP A 1 93 ? -18.815 -2.545 12.654 1.00 91.50 93 ASP A O 1
ATOM 740 N N . LEU A 1 94 ? -18.507 -0.560 11.638 1.00 90.88 94 LEU A N 1
ATOM 741 C CA . LEU A 1 94 ? -19.884 -0.098 11.808 1.00 90.88 94 LEU A CA 1
ATOM 742 C C . LEU A 1 94 ? -20.844 -0.890 10.911 1.00 90.88 94 LEU A C 1
ATOM 744 O O . LEU A 1 94 ? -21.842 -1.410 11.402 1.00 90.88 94 LEU A O 1
ATOM 748 N N . GLN A 1 95 ? -20.520 -1.041 9.624 1.00 93.00 95 GLN A N 1
ATOM 749 C CA . GLN A 1 95 ? -21.369 -1.742 8.651 1.00 93.00 95 GLN A CA 1
ATOM 750 C C . GLN A 1 95 ? -21.521 -3.243 8.936 1.00 93.00 95 GLN A C 1
ATOM 752 O O . GLN A 1 95 ? -22.579 -3.810 8.677 1.00 93.00 95 GLN A O 1
ATOM 757 N N . THR A 1 96 ? -20.488 -3.900 9.471 1.00 90.75 96 THR A N 1
ATOM 758 C CA . THR A 1 96 ? -20.524 -5.337 9.802 1.00 90.75 96 THR A CA 1
ATOM 759 C C . THR A 1 96 ? -21.115 -5.629 11.183 1.00 90.75 96 THR A C 1
ATOM 761 O O . THR A 1 96 ? -21.300 -6.795 11.526 1.00 90.75 96 THR A O 1
ATOM 764 N N . GLY A 1 97 ? -21.379 -4.601 11.999 1.00 91.81 97 GLY A N 1
ATOM 765 C CA . GLY A 1 97 ? -21.824 -4.743 13.390 1.00 91.81 97 GLY A CA 1
ATOM 766 C C . GLY A 1 97 ? -20.708 -5.105 14.380 1.00 91.81 97 GLY A C 1
ATOM 767 O O . GLY A 1 97 ? -20.934 -5.092 15.591 1.00 91.81 97 GLY A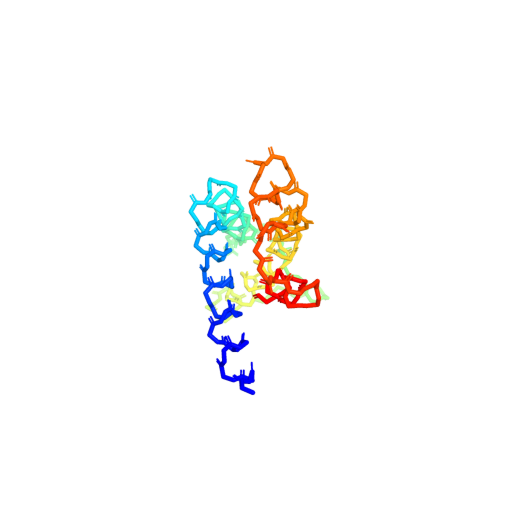 O 1
ATOM 768 N N . VAL A 1 98 ? -19.481 -5.355 13.907 1.00 90.50 98 VAL A N 1
ATOM 769 C CA . VAL A 1 98 ? -18.318 -5.673 14.758 1.00 90.50 98 VAL A CA 1
ATOM 770 C C . VAL A 1 98 ? -18.000 -4.526 15.724 1.00 90.50 98 VAL A C 1
ATOM 772 O O . VAL A 1 98 ? -17.620 -4.768 16.869 1.00 90.50 98 VAL A O 1
ATOM 775 N N . GLY A 1 99 ? -18.231 -3.277 15.314 1.00 91.19 99 GLY A N 1
ATOM 776 C CA . GLY A 1 99 ? -18.029 -2.094 16.149 1.00 91.19 99 GLY A CA 1
ATOM 777 C C . GLY A 1 99 ? -18.844 -2.116 17.446 1.00 91.19 99 GLY A C 1
ATOM 778 O O . GLY A 1 99 ? -18.355 -1.651 18.474 1.00 91.19 99 GLY A O 1
ATOM 779 N N . GLN A 1 100 ? -20.043 -2.713 17.440 1.00 92.19 100 GLN A N 1
ATOM 780 C CA . GLN A 1 100 ? -20.871 -2.860 18.645 1.00 92.19 100 GLN A CA 1
ATOM 781 C C . GLN A 1 100 ? -20.248 -3.853 19.630 1.00 92.19 100 GLN A C 1
ATOM 783 O O . GLN A 1 100 ? -20.175 -3.575 20.824 1.00 92.19 100 GLN A O 1
ATOM 788 N N . ILE A 1 101 ? -19.729 -4.974 19.124 1.00 92.94 101 ILE A N 1
ATOM 789 C CA . ILE A 1 101 ? -19.026 -5.972 19.938 1.00 92.94 101 ILE A CA 1
ATOM 790 C C . ILE A 1 101 ? -17.799 -5.322 20.581 1.00 92.94 101 ILE A C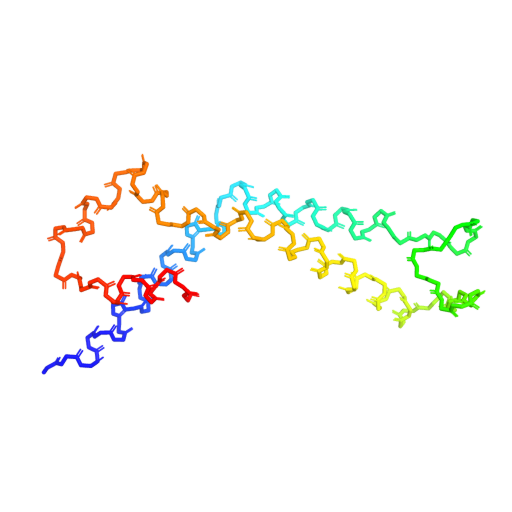 1
ATOM 792 O O . ILE A 1 101 ? -17.638 -5.386 21.797 1.00 92.94 101 ILE A O 1
ATOM 796 N N . ILE A 1 102 ? -16.982 -4.618 19.790 1.00 90.12 102 ILE A N 1
ATOM 797 C CA . ILE A 1 102 ? -15.793 -3.909 20.281 1.00 90.12 102 ILE A CA 1
ATOM 798 C C . ILE A 1 102 ? -16.167 -2.887 21.364 1.00 90.12 102 ILE A C 1
ATOM 800 O O . ILE A 1 102 ? -15.481 -2.809 22.384 1.00 90.12 102 ILE A O 1
ATOM 804 N N . ALA A 1 103 ? -17.271 -2.153 21.197 1.00 90.44 103 ALA A N 1
ATOM 805 C CA . ALA A 1 103 ? -17.738 -1.165 22.170 1.00 90.44 103 ALA A CA 1
ATOM 806 C C . ALA A 1 103 ? -18.136 -1.773 23.530 1.00 90.44 103 ALA A C 1
ATOM 808 O O . ALA A 1 103 ? -18.106 -1.066 24.536 1.00 90.44 103 ALA A O 1
ATOM 809 N N . THR A 1 104 ? -18.472 -3.068 23.578 1.00 92.88 104 THR A N 1
ATOM 810 C CA . THR A 1 104 ? -18.766 -3.794 24.831 1.00 92.88 104 THR A CA 1
ATOM 811 C C . THR A 1 104 ? -17.530 -4.386 25.519 1.00 92.88 104 THR A C 1
ATOM 813 O O . THR A 1 104 ? -17.634 -4.931 26.616 1.00 92.88 104 THR A O 1
ATOM 816 N N . THR A 1 105 ? -16.346 -4.270 24.910 1.00 89.31 105 THR A N 1
ATOM 817 C CA . THR A 1 105 ? -15.074 -4.723 25.499 1.00 89.31 105 THR A CA 1
ATOM 818 C C . THR A 1 105 ? -14.390 -3.597 26.287 1.00 89.31 105 THR A C 1
ATOM 820 O O . THR A 1 105 ? -14.641 -2.422 26.013 1.00 89.31 105 THR A O 1
ATOM 823 N N . PRO A 1 106 ? -13.464 -3.891 27.224 1.00 88.31 106 PRO A N 1
ATOM 824 C CA . PRO A 1 106 ? -12.706 -2.866 27.957 1.00 88.31 106 PRO A CA 1
ATOM 825 C C . PRO A 1 106 ? -11.648 -2.130 27.095 1.00 88.31 106 PRO A C 1
ATOM 827 O O . PRO A 1 106 ? -10.623 -1.671 27.604 1.00 88.31 106 PRO A O 1
ATOM 830 N N . LEU A 1 107 ? -11.861 -2.014 25.779 1.00 86.88 107 LEU A N 1
ATOM 831 C CA . LEU A 1 107 ? -10.944 -1.373 24.842 1.00 86.88 107 LEU A CA 1
ATOM 832 C C . LEU A 1 107 ? -11.090 0.156 24.882 1.00 86.88 107 LEU A C 1
ATOM 834 O O . LEU A 1 107 ? -12.150 0.723 24.623 1.00 86.88 107 LEU A O 1
ATOM 838 N N . ARG A 1 108 ? -9.988 0.860 25.155 1.00 88.25 108 ARG A N 1
ATOM 839 C CA . ARG A 1 108 ? -9.964 2.331 25.154 1.00 88.25 108 ARG A CA 1
ATOM 840 C C . ARG A 1 108 ? -9.911 2.867 23.718 1.00 88.25 108 ARG A C 1
ATOM 842 O O . ARG A 1 108 ? -9.141 2.365 22.902 1.00 88.25 108 ARG A O 1
ATOM 849 N N . LYS A 1 109 ? -10.624 3.968 23.445 1.00 89.88 109 LYS A N 1
ATOM 850 C CA . LYS A 1 109 ? -10.636 4.672 22.142 1.00 89.88 109 LYS A CA 1
ATOM 851 C C . LYS A 1 109 ? -9.250 4.878 21.496 1.00 89.88 109 LYS A C 1
ATOM 853 O O . LYS A 1 109 ? -9.116 4.502 20.337 1.00 89.88 109 LYS A O 1
ATOM 858 N N . PRO A 1 110 ? -8.212 5.398 22.193 1.00 88.19 110 PRO A N 1
ATOM 859 C CA . PRO A 1 110 ? -6.894 5.577 21.576 1.00 88.19 110 PRO A CA 1
ATOM 860 C C . PRO A 1 110 ? -6.228 4.251 21.179 1.00 88.19 110 PRO A C 1
ATOM 862 O O . PRO A 1 110 ? -5.503 4.201 20.192 1.00 88.19 110 PRO A O 1
ATOM 865 N N . LEU A 1 111 ? -6.487 3.167 21.920 1.00 88.12 111 LEU A N 1
ATOM 866 C CA . LEU A 1 111 ? -5.947 1.841 21.610 1.00 88.12 111 LEU A CA 1
ATOM 867 C C . LEU A 1 111 ? -6.599 1.271 20.343 1.00 88.12 111 LEU A C 1
ATOM 869 O O . LEU A 1 111 ? -5.911 0.710 19.496 1.00 88.12 111 LEU A O 1
ATOM 873 N N . TYR A 1 112 ? -7.912 1.477 20.195 1.00 90.88 112 TYR A N 1
ATOM 874 C CA . TYR A 1 112 ? -8.656 1.124 18.986 1.00 90.88 112 TYR A CA 1
ATOM 875 C C . TYR A 1 112 ? -8.149 1.894 17.760 1.00 90.88 112 TYR A C 1
ATOM 877 O O . TYR A 1 112 ? -7.827 1.287 16.743 1.00 90.88 112 TYR A O 1
ATOM 885 N N . THR A 1 113 ? -8.013 3.221 17.864 1.00 90.38 113 THR A N 1
ATOM 886 C CA . THR A 1 113 ? -7.534 4.046 16.745 1.00 90.38 113 THR A CA 1
ATOM 887 C C . THR A 1 113 ? -6.099 3.705 16.356 1.00 90.38 113 THR A C 1
ATOM 889 O O . THR A 1 113 ? -5.801 3.646 15.169 1.00 90.38 113 THR A O 1
ATOM 892 N N . LEU A 1 114 ? -5.222 3.428 17.330 1.00 88.94 114 LEU A N 1
ATOM 893 C CA . LEU A 1 114 ? -3.853 2.980 17.054 1.00 88.94 114 LEU A CA 1
ATOM 894 C C . LEU A 1 114 ? -3.833 1.613 16.369 1.00 88.94 114 LEU A C 1
ATOM 896 O O . LEU A 1 114 ? -3.108 1.442 15.399 1.00 88.94 114 LEU A O 1
ATOM 900 N N . GLY A 1 115 ? -4.653 0.662 16.821 1.00 87.75 115 GLY A N 1
ATOM 901 C CA . GLY A 1 115 ? -4.719 -0.659 16.195 1.00 87.75 115 GLY A CA 1
ATOM 902 C C . GLY A 1 115 ? -5.338 -0.670 14.797 1.00 87.75 115 GLY A C 1
ATOM 903 O O . GLY A 1 115 ? -5.112 -1.618 14.062 1.00 87.75 115 GLY A O 1
ATOM 904 N N . LYS A 1 116 ? -6.106 0.361 14.423 1.00 90.50 116 LYS A N 1
ATOM 905 C CA . LYS A 1 116 ? -6.604 0.553 13.050 1.00 90.50 116 LYS A CA 1
ATOM 906 C C . LYS A 1 116 ? -5.625 1.314 12.152 1.00 90.50 116 LYS A C 1
ATOM 908 O O . LYS A 1 116 ? -5.712 1.195 10.931 1.00 90.50 116 LYS A O 1
ATOM 913 N N . ALA A 1 117 ? -4.749 2.126 12.744 1.00 86.81 117 ALA A N 1
ATOM 914 C CA . ALA A 1 117 ? -3.734 2.897 12.030 1.00 86.81 117 ALA A CA 1
ATOM 915 C C . ALA A 1 117 ? -2.473 2.078 11.702 1.00 86.81 117 ALA A C 1
ATOM 917 O O . ALA A 1 117 ? -1.812 2.377 10.708 1.00 86.81 117 ALA A O 1
ATOM 918 N N . LEU A 1 118 ? -2.149 1.086 12.538 1.00 83.69 118 LEU A N 1
ATOM 919 C CA . LEU A 1 118 ? -1.045 0.133 12.368 1.00 83.69 118 LEU A CA 1
ATOM 920 C C . LEU A 1 118 ? -1.479 -1.082 11.540 1.00 83.69 118 LEU A C 1
ATOM 922 O O . LEU A 1 118 ? -0.667 -1.524 10.699 1.00 83.69 118 LEU A O 1
#